Protein AF-A0A9E5EMN4-F1 (afdb_monomer)

pLDDT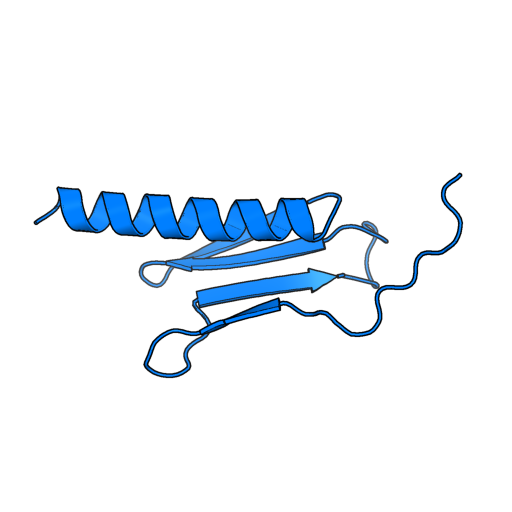: mean 76.27, std 17.51, range [32.22, 93.75]

Structure (mmCIF, N/CA/C/O backbone):
data_AF-A0A9E5EMN4-F1
#
_entry.id   AF-A0A9E5EMN4-F1
#
loop_
_atom_site.group_PDB
_atom_site.id
_atom_site.type_symbol
_atom_site.label_atom_id
_atom_site.label_alt_id
_atom_site.label_comp_id
_atom_site.label_asym_id
_atom_site.label_entity_id
_atom_site.label_seq_id
_atom_site.pdbx_PDB_ins_code
_atom_site.Cartn_x
_atom_site.Cartn_y
_atom_site.Cartn_z
_atom_site.occupancy
_atom_site.B_iso_or_equiv
_atom_site.auth_seq_id
_atom_site.auth_comp_id
_atom_site.auth_asym_id
_atom_site.auth_atom_id
_atom_site.pdbx_PDB_model_num
ATOM 1 N N . MET A 1 1 ? 23.197 5.083 -15.066 1.00 35.84 1 MET A N 1
ATOM 2 C CA . MET A 1 1 ? 22.702 3.904 -15.801 1.00 35.84 1 MET A CA 1
ATOM 3 C C . MET A 1 1 ? 22.677 2.778 -14.789 1.00 35.84 1 MET A C 1
ATOM 5 O O . MET A 1 1 ? 23.747 2.413 -14.327 1.00 35.84 1 MET A O 1
ATOM 9 N N . PHE A 1 2 ? 21.496 2.356 -14.338 1.00 32.22 2 PHE A N 1
ATOM 10 C CA . PHE A 1 2 ? 21.370 1.212 -13.433 1.00 32.22 2 PHE A CA 1
ATOM 11 C C . PHE A 1 2 ? 20.975 0.011 -14.294 1.00 32.22 2 PHE A C 1
ATOM 13 O O . PHE A 1 2 ? 19.821 -0.051 -14.721 1.00 32.22 2 PHE A O 1
ATOM 20 N N . PRO A 1 3 ? 21.937 -0.852 -14.664 1.00 40.31 3 PRO A N 1
ATOM 21 C CA . PRO A 1 3 ? 21.624 -2.122 -15.289 1.00 40.31 3 PRO A CA 1
ATOM 22 C C . PRO A 1 3 ? 20.978 -3.023 -14.227 1.00 40.31 3 PRO A C 1
ATOM 24 O O . PRO A 1 3 ? 21.178 -2.815 -13.032 1.00 40.31 3 PRO A O 1
ATOM 27 N N . ASP A 1 4 ? 20.203 -4.001 -14.682 1.00 35.75 4 ASP A N 1
ATOM 28 C CA . ASP A 1 4 ? 19.597 -5.069 -13.8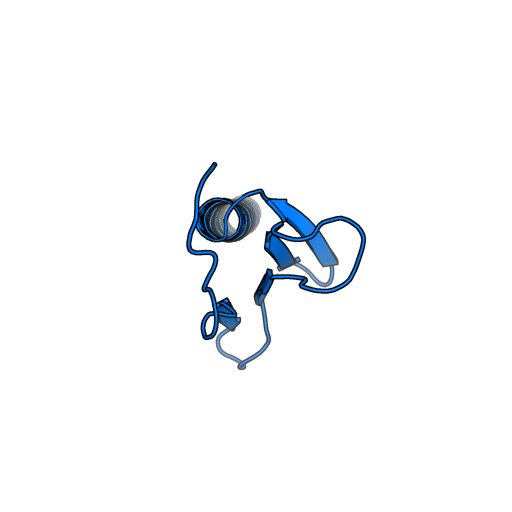74 1.00 35.75 4 ASP A CA 1
ATOM 29 C C . ASP A 1 4 ? 18.239 -4.759 -13.223 1.00 35.75 4 ASP A C 1
ATOM 31 O O . ASP A 1 4 ? 17.960 -5.115 -12.077 1.00 35.75 4 ASP A O 1
ATOM 35 N N . THR A 1 5 ? 17.315 -4.188 -14.002 1.00 39.25 5 THR A N 1
ATOM 36 C CA . THR A 1 5 ? 15.877 -4.316 -13.728 1.00 39.25 5 THR A CA 1
ATOM 37 C C . THR A 1 5 ? 15.432 -5.773 -13.881 1.00 39.25 5 THR A C 1
ATOM 39 O O . THR A 1 5 ? 15.001 -6.213 -14.945 1.00 39.25 5 THR A O 1
ATOM 42 N N . PHE A 1 6 ? 15.464 -6.516 -12.779 1.00 43.66 6 PHE A N 1
ATOM 43 C CA . PHE A 1 6 ? 14.623 -7.692 -12.598 1.00 43.66 6 PHE A CA 1
ATOM 44 C C . PHE A 1 6 ? 13.810 -7.542 -11.318 1.00 43.66 6 PHE A C 1
ATOM 46 O O . PHE A 1 6 ? 14.332 -7.635 -10.213 1.00 43.66 6 PHE A O 1
ATOM 53 N N . LEU A 1 7 ? 12.502 -7.368 -11.478 1.00 43.25 7 LEU A N 1
ATOM 54 C CA . LEU A 1 7 ? 11.525 -7.638 -10.432 1.00 43.25 7 LEU A CA 1
ATOM 55 C C . LEU A 1 7 ? 10.468 -8.542 -11.052 1.00 43.25 7 LEU A C 1
ATOM 57 O O . LEU A 1 7 ? 9.530 -8.099 -11.706 1.00 43.25 7 LEU A O 1
ATOM 61 N N . ARG A 1 8 ? 10.690 -9.850 -10.934 1.00 50.03 8 ARG A N 1
ATOM 62 C CA . ARG A 1 8 ? 9.720 -10.869 -11.339 1.00 50.03 8 ARG A CA 1
ATOM 63 C C . ARG A 1 8 ? 9.475 -11.813 -10.167 1.00 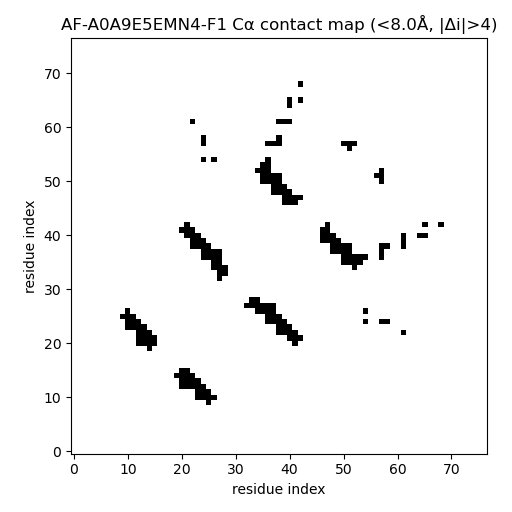50.03 8 ARG A C 1
ATOM 65 O O . ARG A 1 8 ? 9.969 -12.937 -10.183 1.00 50.03 8 ARG A O 1
ATOM 72 N N . LYS A 1 9 ? 8.735 -11.321 -9.159 1.00 46.25 9 LYS A N 1
ATOM 73 C CA . LYS A 1 9 ? 7.944 -12.130 -8.203 1.00 46.25 9 LYS A CA 1
ATOM 74 C C . LYS A 1 9 ? 7.015 -11.340 -7.255 1.00 46.25 9 LYS A C 1
ATOM 76 O O . LYS A 1 9 ? 6.125 -11.958 -6.686 1.00 46.25 9 LYS A O 1
ATOM 81 N N . ASP A 1 10 ? 7.185 -10.031 -7.071 1.00 52.41 10 ASP A N 1
ATOM 82 C CA . ASP A 1 10 ? 6.740 -9.378 -5.825 1.00 52.41 10 ASP A CA 1
ATOM 83 C C . ASP A 1 10 ? 5.587 -8.363 -5.973 1.00 52.41 10 ASP A C 1
ATOM 85 O O . ASP A 1 10 ? 5.748 -7.181 -5.668 1.00 52.41 10 ASP A O 1
ATOM 89 N N . ASP A 1 11 ? 4.399 -8.821 -6.377 1.00 70.19 11 ASP A N 1
ATOM 90 C CA . ASP A 1 11 ? 3.166 -8.093 -6.049 1.00 70.19 11 ASP A CA 1
ATOM 91 C C . ASP A 1 11 ? 2.913 -8.234 -4.537 1.00 70.19 11 ASP A C 1
ATOM 93 O O . ASP A 1 11 ? 2.665 -9.333 -4.035 1.00 70.19 11 ASP A O 1
ATOM 97 N N . TRP A 1 12 ? 2.976 -7.138 -3.781 1.00 79.75 12 TRP A N 1
ATOM 98 C CA . TRP A 1 12 ? 2.680 -7.151 -2.344 1.00 79.75 12 TRP A CA 1
ATOM 99 C C . TRP A 1 12 ? 1.205 -6.828 -2.122 1.00 79.75 12 TRP A C 1
ATOM 101 O O . TRP A 1 12 ? 0.675 -5.874 -2.687 1.00 79.75 12 TRP A O 1
ATOM 111 N N . SER A 1 13 ? 0.521 -7.624 -1.303 1.00 84.94 13 SER A N 1
ATOM 112 C CA . SER A 1 13 ? -0.872 -7.378 -0.922 1.00 84.94 13 SER A CA 1
ATOM 113 C C . SER A 1 13 ? -1.032 -7.527 0.579 1.00 84.94 13 SER A C 1
ATOM 115 O O . SER A 1 13 ? -0.499 -8.467 1.167 1.00 84.94 13 SER A O 1
ATOM 117 N N . LEU A 1 14 ? -1.817 -6.637 1.176 1.00 82.62 14 LEU A N 1
ATOM 118 C CA . LEU A 1 14 ? -2.285 -6.775 2.545 1.00 82.62 14 LEU A CA 1
ATOM 119 C C . LEU A 1 14 ? -3.778 -7.093 2.521 1.00 82.62 14 LEU A C 1
ATOM 121 O O . LEU A 1 14 ? -4.546 -6.427 1.819 1.00 82.62 14 LEU A O 1
ATOM 125 N N . LEU A 1 15 ? -4.163 -8.120 3.273 1.00 83.56 15 LEU A N 1
ATOM 126 C CA . LEU A 1 15 ? -5.544 -8.563 3.420 1.00 83.56 15 LEU A CA 1
ATOM 127 C C . LEU A 1 15 ? -6.030 -8.272 4.841 1.00 83.56 15 LEU A C 1
ATOM 129 O O . LEU A 1 15 ? -5.234 -8.274 5.782 1.00 83.56 15 LEU A O 1
ATOM 133 N N . ASP A 1 16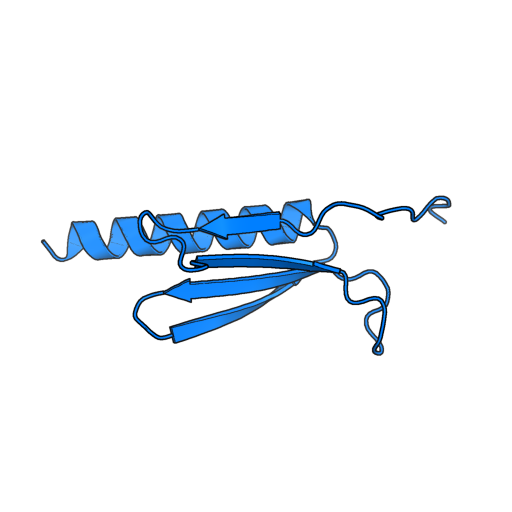 ? -7.326 -8.038 4.995 1.00 79.75 16 ASP A N 1
ATOM 134 C CA . ASP A 1 16 ? -7.970 -8.013 6.302 1.00 79.75 16 ASP A CA 1
ATOM 135 C C . ASP A 1 16 ? -8.233 -9.438 6.835 1.00 79.75 16 ASP A C 1
ATOM 137 O O . ASP A 1 16 ? -7.886 -10.448 6.216 1.00 79.75 16 ASP A O 1
ATOM 141 N N . LEU A 1 17 ? -8.877 -9.533 8.003 1.00 74.50 17 LEU A N 1
ATOM 142 C CA . LEU A 1 17 ? -9.212 -10.814 8.637 1.00 74.50 17 LEU A CA 1
ATOM 143 C C . LEU A 1 17 ? -10.251 -11.645 7.861 1.00 74.50 17 LEU A C 1
ATOM 145 O O . LEU A 1 17 ? -10.413 -12.830 8.151 1.00 74.50 17 LEU A O 1
ATOM 149 N N . LYS A 1 18 ? -10.966 -11.044 6.907 1.00 76.31 18 LYS A N 1
ATOM 150 C CA . LYS A 1 18 ? -11.936 -11.711 6.028 1.00 76.31 18 LYS A CA 1
ATOM 151 C C . LYS A 1 18 ? -11.300 -12.168 4.715 1.00 76.31 18 LYS A C 1
ATOM 153 O O . LYS A 1 18 ? -11.936 -12.897 3.958 1.00 76.31 18 LYS A O 1
ATOM 158 N N . GLY A 1 19 ? -10.044 -11.790 4.472 1.00 73.75 19 GLY A N 1
ATOM 159 C CA . GLY A 1 19 ? -9.336 -12.043 3.224 1.00 73.75 19 GLY A CA 1
ATOM 160 C C . GLY A 1 19 ? -9.579 -10.970 2.162 1.00 73.75 19 GLY A C 1
ATOM 161 O O . GLY A 1 19 ? -9.117 -11.135 1.032 1.00 73.75 19 GLY A O 1
ATOM 162 N N . ASP A 1 20 ? -10.258 -9.873 2.506 1.00 79.00 20 ASP A N 1
ATOM 163 C CA . ASP A 1 20 ? -10.477 -8.748 1.605 1.00 79.00 20 ASP A CA 1
ATOM 164 C C . ASP A 1 20 ? -9.195 -7.923 1.480 1.00 79.00 20 ASP A C 1
ATOM 166 O O . ASP A 1 20 ? -8.481 -7.662 2.448 1.00 79.00 20 ASP A O 1
ATOM 170 N N . ARG A 1 21 ? -8.876 -7.498 0.259 1.00 81.50 21 ARG A N 1
ATOM 171 C CA . ARG A 1 21 ? -7.671 -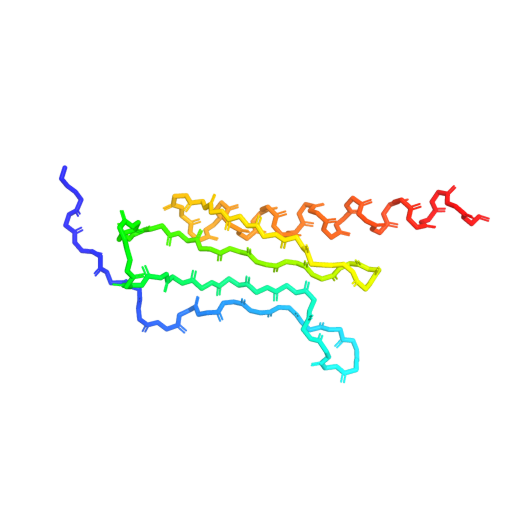6.716 -0.021 1.00 81.50 21 ARG A CA 1
ATOM 172 C C . ARG A 1 21 ? -7.825 -5.286 0.489 1.00 81.50 21 ARG A C 1
ATOM 174 O O . ARG A 1 21 ? -8.699 -4.559 0.027 1.00 81.50 21 ARG A O 1
ATOM 181 N N . ILE A 1 22 ? -6.907 -4.865 1.357 1.00 88.69 22 ILE A N 1
ATOM 182 C CA . ILE A 1 22 ? -6.865 -3.504 1.916 1.00 88.69 22 ILE A CA 1
ATOM 183 C C . ILE A 1 22 ? -5.690 -2.675 1.399 1.00 88.69 22 ILE A C 1
ATOM 185 O O . ILE A 1 22 ? -5.780 -1.450 1.376 1.00 88.69 22 ILE A O 1
ATOM 189 N N . ALA A 1 23 ? -4.625 -3.312 0.906 1.00 87.94 23 ALA A N 1
ATOM 190 C CA . ALA A 1 23 ? -3.568 -2.635 0.159 1.00 87.94 23 ALA A CA 1
ATOM 191 C C . ALA A 1 23 ? -2.956 -3.550 -0.905 1.00 87.94 23 ALA A C 1
ATOM 193 O O . ALA A 1 23 ? -2.946 -4.773 -0.750 1.00 87.94 23 ALA A O 1
ATOM 194 N N . HIS A 1 24 ? -2.458 -2.965 -1.993 1.00 88.69 24 HIS A N 1
ATOM 195 C CA . HIS A 1 24 ? -1.815 -3.705 -3.072 1.00 88.69 24 HIS A CA 1
ATOM 196 C C . HIS A 1 24 ? -0.810 -2.859 -3.841 1.00 88.69 24 HIS A C 1
ATOM 198 O O . HIS A 1 24 ? -1.092 -1.715 -4.200 1.00 88.69 24 HIS A O 1
ATOM 204 N N . LEU A 1 25 ? 0.338 -3.464 -4.118 1.00 87.88 25 LEU A N 1
ATOM 205 C CA . LEU A 1 25 ? 1.445 -2.917 -4.881 1.00 87.88 25 LEU A CA 1
ATOM 206 C C . LEU A 1 25 ? 1.675 -3.783 -6.105 1.00 87.88 25 LEU A C 1
ATOM 208 O O . LEU A 1 25 ? 1.743 -5.005 -5.988 1.00 87.88 25 LEU A O 1
ATOM 212 N N . PHE A 1 26 ? 1.853 -3.132 -7.245 1.00 83.88 26 PHE A N 1
ATOM 213 C CA . PHE A 1 26 ? 2.137 -3.797 -8.506 1.00 83.88 26 PHE A CA 1
ATOM 214 C C . PHE A 1 26 ? 3.028 -2.907 -9.367 1.00 83.88 26 PHE A C 1
ATOM 216 O O . PHE A 1 26 ? 2.956 -1.674 -9.318 1.00 83.88 26 PHE A O 1
ATOM 223 N N . ASN A 1 27 ? 3.888 -3.536 -10.159 1.00 78.00 27 ASN A N 1
ATOM 224 C CA . ASN A 1 27 ? 4.699 -2.839 -11.146 1.00 78.00 27 ASN A CA 1
ATOM 225 C C . ASN A 1 27 ? 3.965 -2.861 -12.492 1.00 78.00 27 ASN A C 1
ATOM 227 O O . ASN A 1 27 ? 3.636 -3.933 -13.000 1.00 78.00 27 ASN A O 1
ATOM 231 N N . THR A 1 28 ? 3.675 -1.694 -13.067 1.00 65.88 28 THR A N 1
ATOM 232 C CA . THR A 1 28 ? 3.079 -1.625 -14.406 1.00 65.88 28 THR A CA 1
ATOM 233 C C . THR A 1 28 ? 4.192 -1.675 -15.444 1.00 65.88 28 THR A C 1
ATOM 235 O O . THR A 1 28 ? 4.931 -0.709 -15.619 1.00 65.88 28 THR A O 1
ATOM 238 N N . GLY A 1 29 ? 4.324 -2.822 -16.115 1.00 56.88 29 GLY A N 1
ATOM 239 C CA . GLY A 1 29 ? 5.223 -2.991 -17.261 1.00 56.88 29 GLY A CA 1
ATOM 240 C C . GLY A 1 29 ? 4.650 -2.479 -18.589 1.00 56.88 29 GLY A C 1
ATOM 241 O O . GLY A 1 29 ? 5.371 -2.464 -19.582 1.00 56.88 29 GLY A O 1
ATOM 242 N N . GLU A 1 30 ? 3.379 -2.072 -18.607 1.00 51.09 30 GLU A N 1
ATOM 243 C CA . GLU A 1 30 ? 2.660 -1.524 -19.762 1.00 51.09 30 GLU A CA 1
ATOM 244 C C . GLU A 1 30 ? 2.101 -0.136 -19.388 1.00 51.09 30 GLU A C 1
ATOM 246 O O . GLU A 1 30 ? 1.665 0.052 -18.252 1.00 51.09 30 GLU A O 1
ATOM 251 N N . ASP A 1 31 ? 2.139 0.803 -20.340 1.00 42.50 31 ASP A N 1
ATOM 252 C CA . ASP A 1 31 ? 1.956 2.270 -20.252 1.00 42.50 31 ASP A CA 1
ATOM 253 C C . ASP A 1 31 ? 3.203 3.104 -19.895 1.00 42.50 31 ASP A C 1
ATOM 255 O O . ASP A 1 31 ? 4.133 2.626 -19.249 1.00 42.50 31 ASP A O 1
ATOM 259 N N . ASP A 1 32 ? 3.203 4.367 -20.359 1.00 50.41 32 ASP A N 1
ATOM 260 C CA . ASP A 1 32 ? 4.263 5.408 -20.417 1.00 50.41 32 ASP A CA 1
ATOM 261 C C . ASP A 1 32 ? 5.078 5.682 -19.122 1.00 50.41 32 ASP A C 1
ATOM 263 O O . ASP A 1 32 ? 5.908 6.591 -19.067 1.00 50.41 32 ASP A O 1
ATOM 267 N N . LEU A 1 33 ? 4.871 4.891 -18.068 1.00 53.03 33 LEU A N 1
ATOM 268 C CA . LEU A 1 33 ? 5.522 4.918 -16.759 1.00 53.03 33 LEU A CA 1
ATOM 269 C C . LEU A 1 33 ? 6.336 3.639 -16.497 1.00 53.03 33 LEU A C 1
ATOM 271 O O . LEU A 1 33 ? 6.367 3.134 -15.372 1.00 53.03 33 LEU A O 1
ATOM 275 N N . ILE A 1 34 ? 6.993 3.106 -17.531 1.00 56.81 34 ILE A N 1
ATOM 276 C CA . ILE A 1 34 ? 7.868 1.929 -17.437 1.00 56.81 34 ILE A CA 1
ATOM 277 C C . ILE A 1 34 ? 8.841 2.103 -16.258 1.00 56.81 34 ILE A C 1
ATOM 279 O O . ILE A 1 34 ? 9.688 2.997 -16.253 1.00 56.81 34 ILE A O 1
ATOM 283 N N . GLY A 1 35 ? 8.715 1.234 -15.252 1.00 61.59 35 GLY A N 1
ATOM 284 C CA . GLY A 1 35 ? 9.568 1.225 -14.060 1.00 61.59 35 GLY A CA 1
ATOM 285 C C . GLY A 1 35 ? 8.991 1.919 -12.822 1.00 61.59 35 GLY A C 1
ATOM 286 O O . GLY A 1 35 ? 9.634 1.874 -11.773 1.00 61.59 35 GLY A O 1
ATOM 287 N N . ALA A 1 36 ? 7.794 2.507 -12.892 1.00 74.12 36 ALA A N 1
ATOM 288 C CA . ALA A 1 36 ? 7.103 3.037 -11.719 1.00 74.12 36 ALA A CA 1
ATOM 289 C C . ALA A 1 36 ? 6.305 1.949 -10.982 1.00 74.12 36 ALA A C 1
ATOM 291 O O . ALA A 1 36 ? 5.700 1.054 -11.575 1.00 74.12 36 ALA A O 1
ATOM 292 N N . TRP A 1 37 ? 6.276 2.054 -9.658 1.00 81.94 37 TRP A N 1
ATOM 293 C CA . TRP A 1 37 ? 5.460 1.213 -8.794 1.00 81.94 37 TRP A CA 1
ATOM 294 C C . TRP A 1 37 ? 4.123 1.875 -8.535 1.00 81.94 37 TRP A C 1
ATOM 296 O O . TRP A 1 37 ? 4.078 3.025 -8.104 1.00 81.94 37 TRP A O 1
ATOM 306 N N . ARG A 1 38 ? 3.030 1.150 -8.752 1.00 86.62 38 ARG A N 1
ATOM 307 C CA . ARG A 1 38 ? 1.693 1.619 -8.404 1.00 86.62 38 ARG A CA 1
ATOM 308 C C . ARG A 1 38 ? 1.254 1.010 -7.087 1.00 86.62 38 ARG A C 1
ATOM 310 O O . ARG A 1 38 ? 1.571 -0.139 -6.779 1.00 86.62 38 ARG A O 1
ATOM 317 N N . TRP A 1 39 ? 0.510 1.792 -6.321 1.00 90.06 39 TRP A N 1
ATOM 318 C CA . TRP A 1 39 ? -0.086 1.356 -5.071 1.00 90.06 39 TRP A CA 1
ATOM 319 C C . TRP A 1 39 ? -1.571 1.692 -5.031 1.00 90.06 39 TRP A C 1
ATOM 321 O O . TRP A 1 39 ? -2.011 2.687 -5.609 1.00 90.06 39 TRP A O 1
ATOM 331 N N . ARG A 1 40 ? -2.336 0.851 -4.338 1.00 93.12 40 ARG A N 1
ATOM 332 C CA . ARG A 1 40 ? -3.759 1.034 -4.043 1.00 93.12 40 ARG A CA 1
ATOM 333 C C . ARG A 1 40 ? -4.027 0.693 -2.585 1.00 93.12 40 ARG A C 1
ATOM 335 O O . ARG A 1 40 ? -3.518 -0.318 -2.105 1.00 93.12 40 ARG A O 1
ATOM 342 N N . VAL A 1 41 ? -4.842 1.499 -1.913 1.00 92.50 41 VAL A N 1
ATOM 343 C CA .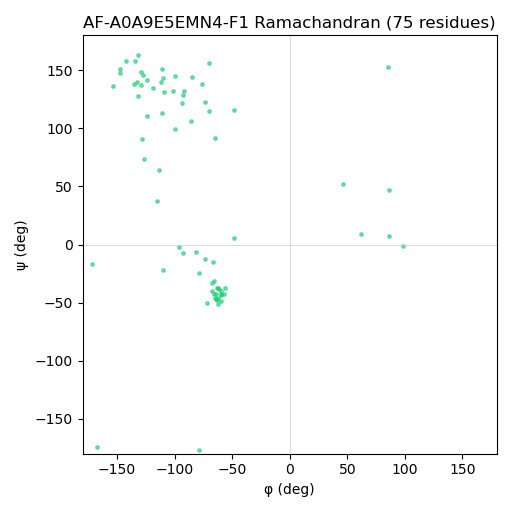 VAL A 1 41 ? -5.333 1.260 -0.547 1.00 92.50 41 VAL A CA 1
ATOM 344 C C . VAL A 1 41 ? -6.850 1.423 -0.534 1.00 92.50 41 VAL A C 1
ATOM 346 O O . VAL A 1 41 ? -7.374 2.363 -1.132 1.00 92.50 41 VAL A O 1
ATOM 349 N N . TRP A 1 42 ? -7.555 0.523 0.147 1.00 92.00 42 TRP A N 1
ATOM 350 C CA . TRP A 1 42 ? -9.008 0.563 0.307 1.00 92.00 42 TRP A CA 1
ATOM 351 C C . TRP A 1 42 ? -9.353 0.869 1.768 1.00 92.00 42 TRP A C 1
ATOM 353 O O . TRP A 1 42 ? -9.069 0.068 2.653 1.00 92.00 42 TRP A O 1
ATOM 363 N N . LEU A 1 43 ? -9.946 2.039 2.016 1.00 86.62 43 LEU A N 1
ATOM 364 C CA . LEU A 1 43 ? -10.294 2.566 3.340 1.00 86.62 43 LEU A CA 1
ATOM 365 C C . LEU A 1 43 ? -11.742 3.058 3.318 1.00 86.62 43 LEU A C 1
ATOM 367 O O . LEU A 1 43 ? -12.082 3.860 2.453 1.00 86.62 43 LEU A O 1
ATOM 371 N N . ASP A 1 44 ? -12.581 2.616 4.256 1.00 83.69 44 ASP A N 1
ATOM 372 C CA . ASP A 1 44 ? -13.974 3.081 4.407 1.00 83.69 44 ASP A CA 1
ATOM 373 C C . ASP A 1 44 ? -14.761 3.139 3.080 1.00 83.69 44 ASP A C 1
ATOM 375 O O . ASP A 1 44 ? -15.286 4.173 2.666 1.00 83.69 44 ASP A O 1
ATOM 379 N N . HIS A 1 45 ? -14.750 2.030 2.334 1.00 82.56 45 HIS A N 1
ATOM 380 C CA . HIS A 1 45 ? -15.388 1.913 1.013 1.00 82.56 45 HIS A CA 1
ATOM 381 C C . HIS A 1 45 ? -14.834 2.848 -0.082 1.00 82.56 45 HIS A C 1
ATOM 383 O O . HIS A 1 45 ? -15.389 2.907 -1.181 1.00 82.56 45 HIS A O 1
ATOM 389 N N . LYS A 1 46 ? -13.722 3.546 0.168 1.00 88.50 46 LYS A N 1
ATOM 390 C CA . LYS A 1 46 ? -13.015 4.388 -0.802 1.00 88.50 46 LYS A CA 1
ATOM 391 C C . LYS A 1 46 ? -11.677 3.770 -1.182 1.00 88.50 46 LYS A C 1
ATOM 393 O O . LYS A 1 46 ? -10.972 3.210 -0.350 1.00 88.50 46 LYS A O 1
ATOM 398 N N . MET A 1 47 ? -11.309 3.915 -2.449 1.00 92.12 47 MET A N 1
ATOM 399 C CA . MET A 1 47 ? -9.991 3.537 -2.952 1.00 92.12 47 MET A CA 1
ATOM 400 C C . MET A 1 47 ? -9.125 4.789 -3.106 1.00 92.12 47 MET A C 1
ATOM 402 O O . MET A 1 47 ? -9.559 5.772 -3.705 1.00 92.12 47 MET A O 1
ATOM 406 N N . GLN A 1 48 ? -7.896 4.728 -2.604 1.00 93.62 48 GLN A N 1
ATOM 407 C CA . GLN A 1 48 ? -6.833 5.684 -2.897 1.00 93.62 48 GLN A CA 1
ATOM 408 C C . GLN A 1 48 ? -5.750 4.988 -3.714 1.00 93.62 48 GLN A C 1
ATOM 410 O O . GLN A 1 48 ? -5.418 3.835 -3.439 1.00 93.62 48 GLN A O 1
ATOM 415 N N . GLU A 1 49 ? -5.195 5.675 -4.708 1.00 93.31 49 GLU A N 1
ATOM 416 C CA . GLU A 1 49 ? -4.116 5.130 -5.527 1.00 93.31 49 GLU A CA 1
ATOM 417 C C . GLU A 1 49 ? -3.073 6.181 -5.894 1.00 93.31 49 GLU A C 1
ATOM 419 O O . GLU A 1 49 ? -3.349 7.381 -5.909 1.00 93.31 49 GLU A O 1
ATOM 424 N N . GLY A 1 50 ? -1.872 5.712 -6.218 1.00 90.69 50 GLY A N 1
ATOM 425 C CA . GLY A 1 50 ? -0.784 6.567 -6.666 1.00 90.69 50 GLY A CA 1
ATOM 426 C C . GLY A 1 50 ? 0.374 5.778 -7.258 1.00 90.69 50 GLY A C 1
ATOM 427 O O . GLY A 1 50 ? 0.300 4.561 -7.453 1.00 90.69 50 GLY A O 1
ATOM 428 N N . SER A 1 51 ? 1.448 6.499 -7.565 1.00 88.69 51 SER A N 1
ATOM 429 C CA . SER A 1 51 ? 2.685 5.944 -8.110 1.00 88.69 51 SER A CA 1
ATOM 430 C C . SER A 1 51 ? 3.891 6.382 -7.289 1.00 88.69 51 SER A C 1
ATOM 432 O O . SER A 1 51 ? 3.941 7.515 -6.813 1.00 88.69 51 SER A O 1
ATOM 434 N N . ALA A 1 52 ? 4.882 5.509 -7.179 1.00 85.19 52 ALA A N 1
ATOM 435 C CA . ALA A 1 52 ? 6.176 5.770 -6.570 1.00 85.19 52 ALA A CA 1
ATOM 436 C C . ALA A 1 52 ? 7.302 5.272 -7.484 1.00 85.19 52 ALA A C 1
ATOM 438 O O . ALA A 1 52 ? 7.074 4.482 -8.403 1.00 85.19 52 ALA A O 1
ATOM 439 N N . ARG A 1 53 ? 8.535 5.728 -7.244 1.00 81.06 53 ARG A N 1
ATOM 440 C CA . ARG A 1 53 ? 9.679 5.337 -8.083 1.00 81.06 53 ARG A CA 1
ATOM 441 C C . ARG A 1 53 ? 10.185 3.944 -7.731 1.00 81.06 53 ARG A C 1
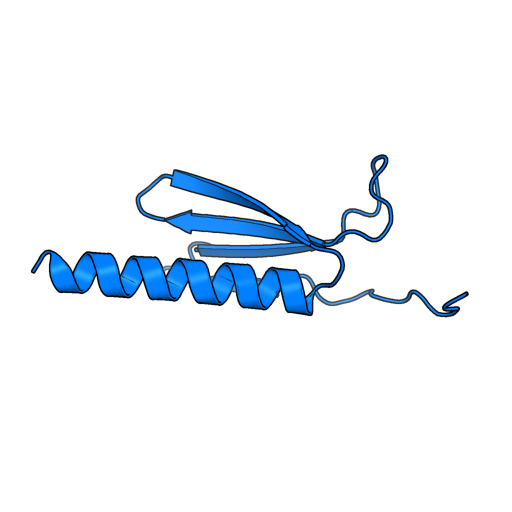ATOM 443 O O . ARG A 1 53 ? 10.805 3.291 -8.561 1.00 81.06 53 ARG A O 1
ATOM 450 N N . THR A 1 54 ? 9.932 3.489 -6.505 1.00 80.25 54 THR A N 1
ATOM 451 C CA . THR A 1 54 ? 10.355 2.172 -6.016 1.00 80.25 54 THR A CA 1
ATOM 452 C C . THR A 1 54 ? 9.224 1.457 -5.276 1.00 80.25 54 THR A C 1
ATOM 454 O O . THR A 1 54 ? 8.299 2.093 -4.767 1.00 80.25 54 THR A O 1
ATOM 457 N N . GLY A 1 55 ? 9.310 0.126 -5.186 1.00 80.56 55 GLY A N 1
ATOM 458 C CA . GLY A 1 55 ? 8.328 -0.687 -4.462 1.00 80.56 55 GLY A CA 1
ATOM 459 C C . GLY A 1 55 ? 8.349 -0.416 -2.964 1.00 80.56 55 GLY A C 1
ATOM 460 O O . GLY A 1 55 ? 7.304 -0.430 -2.323 1.00 80.56 55 GLY A O 1
ATOM 461 N N . THR A 1 56 ? 9.520 -0.076 -2.422 1.00 84.56 56 THR A N 1
ATOM 462 C CA . THR A 1 56 ? 9.676 0.354 -1.030 1.00 84.56 56 THR A CA 1
ATOM 463 C C . THR A 1 56 ? 8.909 1.645 -0.758 1.00 84.56 56 THR A C 1
ATOM 465 O O . THR A 1 56 ? 8.077 1.662 0.142 1.00 84.56 56 THR A O 1
ATOM 468 N N . GLU A 1 57 ? 9.093 2.686 -1.581 1.00 86.06 57 GLU A N 1
ATOM 469 C CA . GLU A 1 57 ? 8.352 3.953 -1.437 1.00 86.06 57 GLU A CA 1
ATOM 470 C C . GLU A 1 57 ? 6.826 3.725 -1.550 1.00 86.06 57 GLU A C 1
ATOM 472 O O . GLU A 1 57 ? 6.035 4.299 -0.795 1.00 86.06 57 GLU A O 1
ATOM 477 N N . ALA A 1 58 ? 6.392 2.854 -2.470 1.00 87.06 58 ALA A N 1
ATOM 478 C CA . ALA A 1 58 ? 4.983 2.491 -2.627 1.00 87.06 58 ALA A CA 1
ATOM 479 C C . ALA A 1 58 ? 4.421 1.783 -1.379 1.00 87.06 58 ALA A C 1
ATOM 481 O O . ALA A 1 58 ? 3.274 2.016 -0.985 1.00 87.06 58 ALA A O 1
ATOM 482 N N . ARG A 1 59 ? 5.238 0.940 -0.736 1.00 87.12 59 ARG A N 1
ATOM 483 C CA . ARG A 1 59 ? 4.857 0.159 0.445 1.00 87.12 59 ARG A CA 1
ATOM 484 C C . ARG A 1 59 ? 4.732 1.054 1.664 1.00 87.12 59 ARG A C 1
ATOM 486 O O . ARG A 1 59 ? 3.696 1.031 2.319 1.00 87.12 59 ARG A O 1
ATOM 493 N N . GLU A 1 60 ? 5.753 1.864 1.919 1.00 89.81 60 GLU A N 1
ATOM 494 C CA . GLU A 1 60 ? 5.767 2.836 3.015 1.00 89.81 60 GLU A CA 1
ATOM 495 C C . GLU A 1 60 ? 4.575 3.793 2.910 1.00 89.81 60 GLU A C 1
ATOM 497 O O . GLU A 1 60 ? 3.941 4.121 3.912 1.00 89.81 60 GLU A O 1
ATOM 502 N N . THR A 1 61 ? 4.205 4.185 1.685 1.00 91.56 61 THR A N 1
ATOM 503 C CA . THR A 1 61 ? 3.006 4.999 1.445 1.00 91.56 61 THR A CA 1
ATOM 504 C C . THR A 1 61 ? 1.728 4.275 1.872 1.00 91.56 61 THR A C 1
ATOM 506 O O . THR A 1 61 ? 0.906 4.869 2.570 1.00 91.56 61 THR A O 1
ATOM 509 N N . CYS A 1 62 ? 1.559 2.998 1.508 1.00 90.00 62 CYS A N 1
ATOM 510 C CA . CYS A 1 62 ? 0.397 2.210 1.931 1.00 90.00 62 CYS A CA 1
ATOM 511 C C . CYS A 1 62 ? 0.335 2.026 3.448 1.00 90.00 62 CYS A C 1
ATOM 513 O O . CYS A 1 62 ? -0.718 2.234 4.047 1.00 90.00 62 CYS A O 1
ATOM 515 N N . GLU A 1 63 ? 1.452 1.643 4.068 1.00 90.19 63 GLU A N 1
ATOM 516 C CA . GLU A 1 63 ? 1.547 1.436 5.516 1.00 90.19 63 GLU A CA 1
ATOM 517 C C . GLU A 1 63 ? 1.220 2.729 6.274 1.00 90.19 63 GLU A C 1
ATOM 519 O O . GLU A 1 63 ? 0.417 2.704 7.207 1.00 90.19 63 GLU A O 1
ATOM 524 N N . ARG A 1 64 ? 1.748 3.875 5.823 1.00 93.75 64 ARG A N 1
ATOM 525 C CA . ARG A 1 64 ? 1.434 5.182 6.408 1.00 93.75 64 ARG A CA 1
ATOM 526 C C . ARG A 1 64 ? -0.059 5.506 6.328 1.00 93.75 64 ARG A C 1
ATOM 528 O O . ARG A 1 64 ? -0.642 5.868 7.345 1.00 93.75 64 ARG A O 1
ATOM 535 N N . LEU A 1 65 ? -0.684 5.344 5.159 1.00 91.62 65 LEU A N 1
ATOM 536 C CA . LEU A 1 65 ? -2.117 5.622 4.977 1.00 91.62 65 LEU A CA 1
ATOM 537 C C . LEU A 1 65 ? -3.000 4.727 5.861 1.00 91.62 65 LEU A C 1
ATOM 539 O O . LEU A 1 65 ? -4.001 5.188 6.407 1.00 91.62 65 LEU A O 1
ATOM 543 N N . LEU A 1 66 ? -2.624 3.457 6.030 1.00 88.75 66 LEU A N 1
ATOM 544 C CA . LEU A 1 66 ? -3.328 2.527 6.915 1.00 88.75 66 LEU A CA 1
ATOM 545 C C . LEU A 1 66 ? -3.211 2.941 8.387 1.00 88.75 66 LEU A C 1
ATOM 547 O O . LEU A 1 66 ? -4.208 2.909 9.107 1.00 88.75 66 LEU A O 1
ATOM 551 N N . VAL A 1 67 ? -2.021 3.355 8.831 1.00 91.69 67 VAL A N 1
ATOM 552 C CA . VAL A 1 67 ? -1.797 3.837 10.204 1.00 91.69 67 VAL A CA 1
ATOM 553 C C . VAL A 1 67 ? -2.573 5.126 10.467 1.00 91.69 67 VAL A C 1
ATOM 555 O O . VAL A 1 67 ? -3.260 5.222 11.483 1.00 91.69 67 VAL A O 1
ATOM 558 N N . GLU A 1 68 ? -2.518 6.094 9.549 1.00 91.75 68 GLU A N 1
ATOM 559 C CA . GLU A 1 68 ? -3.281 7.347 9.639 1.00 91.75 68 GLU A CA 1
ATOM 560 C C . GLU A 1 68 ? -4.783 7.069 9.756 1.00 91.75 68 GLU A C 1
ATOM 562 O O . GLU A 1 68 ? -5.468 7.653 10.597 1.00 91.75 68 GLU A O 1
ATOM 567 N N . TYR A 1 69 ? -5.292 6.120 8.967 1.00 88.00 69 TYR A N 1
ATOM 568 C CA . TYR A 1 69 ? -6.683 5.698 9.047 1.00 88.00 69 TYR A CA 1
ATOM 569 C C . TYR A 1 69 ? -7.023 5.056 10.399 1.00 88.00 69 TYR A C 1
ATOM 571 O O . TYR A 1 69 ? -8.014 5.433 11.020 1.00 88.00 69 TYR A O 1
ATOM 579 N N . GLN A 1 70 ? -6.197 4.131 10.896 1.00 87.19 70 GLN A N 1
ATOM 580 C CA . GLN A 1 70 ? -6.408 3.498 12.204 1.00 87.19 70 GLN A CA 1
ATOM 581 C C . GLN A 1 70 ? -6.417 4.523 13.346 1.00 87.19 70 GLN A C 1
ATOM 583 O O . GLN A 1 70 ? -7.271 4.458 14.230 1.00 87.19 70 GLN A O 1
ATOM 588 N N . GLN A 1 71 ? -5.502 5.493 13.313 1.00 90.62 71 GLN A N 1
ATOM 589 C CA . GLN A 1 71 ? -5.451 6.586 14.286 1.00 90.62 71 GLN A CA 1
ATOM 590 C C . GLN A 1 71 ? -6.698 7.472 14.214 1.00 90.62 71 GLN A C 1
ATOM 592 O O . GLN A 1 71 ? -7.269 7.804 15.252 1.00 90.62 71 GLN A O 1
ATOM 597 N N . ALA A 1 72 ? -7.160 7.805 13.005 1.00 88.12 72 ALA A N 1
ATOM 598 C CA . ALA A 1 72 ? -8.380 8.581 12.813 1.00 88.12 72 ALA A CA 1
ATOM 599 C C . ALA A 1 72 ? -9.627 7.856 13.349 1.00 88.12 72 ALA A C 1
ATOM 601 O O . ALA A 1 72 ? -10.489 8.503 13.937 1.00 88.12 72 ALA A O 1
ATOM 602 N N . GLN A 1 73 ? -9.708 6.529 13.197 1.00 85.81 73 GLN A N 1
ATOM 603 C CA . GLN A 1 73 ? -10.803 5.724 13.752 1.00 85.81 73 GLN A CA 1
ATOM 604 C C . GLN A 1 73 ? -10.777 5.688 15.289 1.00 85.81 73 GLN A C 1
ATOM 606 O O . GLN A 1 73 ? -11.823 5.805 15.917 1.00 85.81 73 GLN A O 1
ATOM 611 N N . MET A 1 74 ? -9.593 5.581 15.905 1.00 84.94 74 MET A N 1
ATOM 612 C CA . MET A 1 74 ? -9.451 5.597 17.369 1.00 84.94 74 MET A CA 1
ATOM 613 C C . MET A 1 74 ? -9.787 6.958 17.991 1.00 84.94 74 MET A C 1
ATOM 615 O O . MET A 1 74 ? -10.313 7.004 19.094 1.00 84.94 74 MET A O 1
ATOM 619 N N . ALA A 1 75 ? -9.507 8.065 17.299 1.00 81.25 75 ALA A N 1
ATOM 620 C CA . ALA A 1 75 ? -9.834 9.410 17.780 1.00 81.25 75 ALA A CA 1
ATOM 621 C C . ALA A 1 75 ? -11.338 9.751 17.706 1.00 81.25 75 ALA A C 1
ATOM 623 O O . ALA A 1 75 ? -11.758 10.771 18.249 1.00 81.25 75 ALA A O 1
ATOM 624 N N . GLN A 1 76 ? -12.132 8.940 16.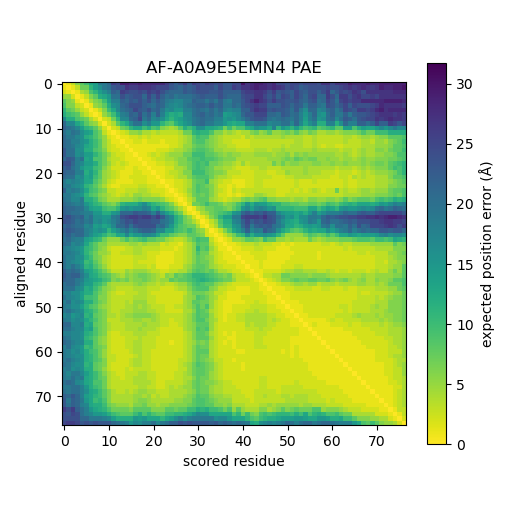999 1.00 71.62 76 GLN A N 1
ATOM 625 C CA . GLN A 1 76 ? -13.584 9.105 16.851 1.00 71.62 76 GLN A CA 1
ATOM 626 C C . GLN A 1 76 ? -14.397 8.255 17.847 1.00 71.62 76 GLN A C 1
ATOM 628 O O . GLN A 1 76 ? -15.626 8.344 17.838 1.00 71.62 76 GLN A O 1
ATOM 633 N N . GLN A 1 77 ? -13.731 7.443 18.678 1.00 55.84 77 GLN A N 1
ATOM 634 C CA . GLN A 1 77 ? -14.325 6.620 19.742 1.00 55.84 77 GLN A CA 1
ATOM 635 C C . GLN A 1 77 ? -14.185 7.290 21.109 1.00 55.84 77 GLN A C 1
ATOM 637 O O . GLN A 1 77 ? -15.121 7.116 21.922 1.00 55.84 77 GLN A O 1
#

Sequence (77 aa):
MFPDTFLRKDDWSLLDLKGDRIAHLFNTGEDDLIGAWRWRVWLDHKMQEGSARTGTEARETCERLLVEYQQAQMAQQ

Foldseek 3Di:
DDPDPDDPDDWDFDADPVRHTAKTKDQDCDDPPHQWIKMWGAAPNDIDIDIDNDSVVRVVVRVVVVVVRVVVVVVVD

Nearest PDB structures (foldseek):
  2l3c-assembly1_A  TM=5.669E-01  e=1.178E+00  Rattus norvegicus
  6hix-assembly1_Al  TM=3.670E-01  e=4.438E-01  Trypanosoma brucei brucei
  6sy0-assembly1_B  TM=5.275E-01  e=2.605E+00  Plasmodium falciparum 3D7
  7uif-assembly1_S  TM=3.124E-01  e=8.306E+00  Saccharomyces cerevisiae S288C

Mean predicted aligned error: 8.43 Å

Radius of gyration: 14.35 Å; Cα contacts (8 Å, |Δi|>4):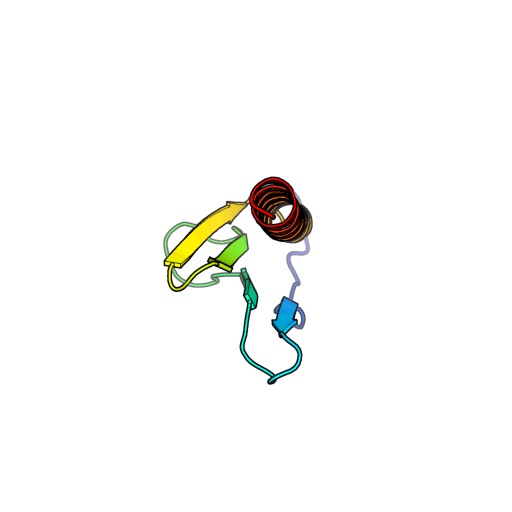 101; chains: 1; bounding box: 38×22×40 Å

Secondary structure (DSSP, 8-state):
--------S--EEEE-TTS-EEEEEEE--SSS-TTPEEEEEEETTEEEEEEESSHHHHHHHHHHHHHHHHHHHHTT-

Solvent-accessible surface area (backbone atoms only — not comparable to full-atom values): 4725 Å² total; per-residue (Å²): 136,82,82,82,94,77,86,90,82,80,67,48,72,43,58,51,98,87,66,50,73,37,32,39,34,44,72,42,85,69,64,103,52,70,69,34,15,35,28,39,35,51,55,95,97,40,78,49,72,54,75,27,77,38,66,64,58,28,46,55,50,49,54,50,54,51,50,54,49,54,53,55,57,61,75,75,109